Protein AF-A0A8T4Y3Z1-F1 (afdb_monomer_lite)

Foldseek 3Di:
DVVVVLLVVLVVVLVVCVVVVHDDDDDPCVCVLVVCPPVDDVVNVVVVPDPVVVSVVSNVVVNVVVD

pLDDT: mean 91.28, std 5.22, range [61.16, 96.5]

Radius of gyration: 13.91 Å; chains: 1; bounding box: 32×18×34 Å

Secondary structure (DSSP, 8-state):
-HHHHHHHHHHHHHHHHHHTT--------TTHHHHHTTS-HHHHHHHHH--HHHHHHHHHHHHHHH-

Sequence (67 aa):
MINAILHRVSKRIVSLALVSNSYIALGDLTGIRRRVNGRGKRLNRIVNNMPYYRLTKMIEYKAMHSG

Structure (mmCIF, N/CA/C/O backbone):
data_AF-A0A8T4Y3Z1-F1
#
_entry.id   AF-A0A8T4Y3Z1-F1
#
loop_
_atom_site.group_PDB
_atom_site.id
_atom_site.type_symbol
_atom_site.label_atom_id
_atom_site.label_alt_id
_atom_site.label_comp_id
_atom_site.label_asym_id
_atom_site.label_entity_id
_atom_site.label_seq_id
_atom_site.pdbx_PDB_ins_code
_atom_site.Cartn_x
_atom_site.Cartn_y
_atom_site.Cartn_z
_atom_site.occupancy
_atom_site.B_iso_or_equiv
_atom_site.auth_seq_id
_atom_site.auth_comp_id
_atom_site.auth_asym_id
_atom_site.auth_atom_id
_atom_site.pdbx_PDB_model_num
ATOM 1 N N . MET A 1 1 ? 9.637 -4.381 12.6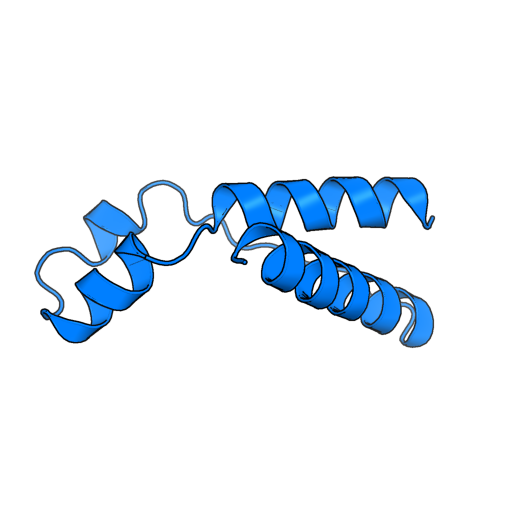03 1.00 75.62 1 MET A N 1
ATOM 2 C CA . MET A 1 1 ? 8.827 -5.512 12.084 1.00 75.62 1 MET A CA 1
ATOM 3 C C . MET A 1 1 ? 7.834 -5.103 10.985 1.00 75.62 1 MET A C 1
ATOM 5 O O . MET A 1 1 ? 7.935 -5.625 9.883 1.00 75.62 1 MET A O 1
ATOM 9 N N . ILE A 1 2 ? 6.930 -4.139 11.220 1.00 84.50 2 ILE A N 1
ATOM 10 C CA . ILE A 1 2 ? 5.902 -3.714 10.237 1.00 84.50 2 ILE A CA 1
ATOM 11 C C . ILE A 1 2 ? 6.507 -3.175 8.928 1.00 84.50 2 ILE A C 1
ATOM 13 O O . ILE A 1 2 ? 6.094 -3.596 7.853 1.00 84.50 2 ILE A O 1
ATOM 17 N N . ASN A 1 3 ? 7.536 -2.322 8.993 1.00 88.56 3 ASN A N 1
ATOM 18 C CA . ASN A 1 3 ? 8.178 -1.771 7.790 1.00 88.56 3 ASN A CA 1
ATOM 19 C C . ASN A 1 3 ? 8.789 -2.858 6.888 1.00 88.56 3 ASN A C 1
ATOM 21 O O . ASN A 1 3 ? 8.706 -2.757 5.671 1.00 88.56 3 ASN A O 1
ATOM 25 N N . ALA A 1 4 ? 9.341 -3.931 7.465 1.00 93.88 4 ALA A N 1
ATOM 26 C CA . ALA A 1 4 ? 9.873 -5.055 6.695 1.00 93.88 4 ALA A CA 1
ATOM 27 C C . ALA A 1 4 ? 8.757 -5.835 5.977 1.00 93.88 4 ALA A C 1
ATOM 29 O O . ALA A 1 4 ? 8.935 -6.289 4.847 1.00 93.88 4 ALA A O 1
ATOM 30 N N . ILE A 1 5 ? 7.583 -5.966 6.606 1.00 93.69 5 ILE A N 1
ATOM 31 C CA . ILE A 1 5 ? 6.398 -6.555 5.969 1.00 93.69 5 ILE A CA 1
ATOM 32 C C . ILE A 1 5 ? 5.939 -5.665 4.813 1.00 93.69 5 ILE A C 1
ATOM 34 O O . ILE A 1 5 ? 5.806 -6.159 3.697 1.00 93.69 5 ILE A O 1
ATOM 38 N N . LEU A 1 6 ? 5.791 -4.356 5.039 1.00 94.00 6 LEU A N 1
ATOM 39 C CA . LEU A 1 6 ? 5.421 -3.406 3.985 1.00 94.00 6 LEU A CA 1
ATOM 40 C C . LEU A 1 6 ? 6.417 -3.416 2.831 1.00 94.00 6 LEU A C 1
ATOM 42 O O . LEU A 1 6 ? 6.013 -3.418 1.671 1.00 94.00 6 LEU A O 1
ATOM 46 N N . HIS A 1 7 ? 7.711 -3.504 3.132 1.00 93.94 7 HIS A N 1
ATOM 47 C CA . HIS A 1 7 ? 8.753 -3.605 2.125 1.00 93.94 7 HIS A CA 1
ATOM 48 C C . HIS A 1 7 ? 8.601 -4.872 1.267 1.00 93.94 7 HIS A C 1
ATOM 50 O O . HIS A 1 7 ? 8.661 -4.785 0.040 1.00 93.94 7 HIS A O 1
ATOM 56 N N . ARG A 1 8 ? 8.368 -6.039 1.880 1.00 96.19 8 ARG A N 1
ATOM 57 C CA . ARG A 1 8 ? 8.174 -7.303 1.147 1.00 96.19 8 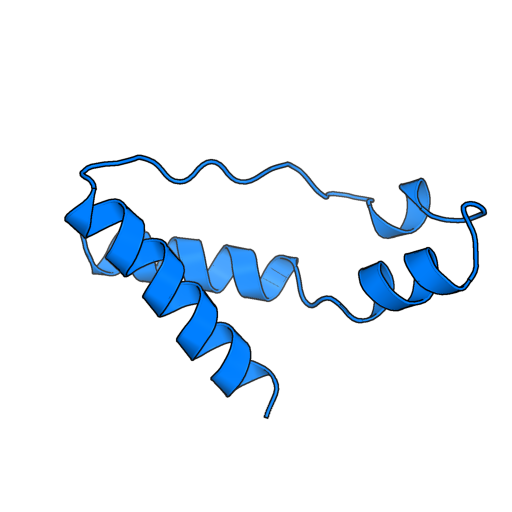ARG A CA 1
ATOM 58 C C . ARG A 1 8 ? 6.894 -7.294 0.311 1.00 96.19 8 ARG A C 1
ATOM 60 O O . ARG A 1 8 ? 6.949 -7.636 -0.866 1.00 96.19 8 ARG A O 1
ATOM 67 N N . VAL A 1 9 ? 5.778 -6.848 0.891 1.00 95.06 9 VAL A N 1
ATOM 68 C CA . VAL A 1 9 ? 4.474 -6.786 0.210 1.00 95.06 9 VAL A CA 1
ATOM 69 C C . VAL A 1 9 ? 4.520 -5.814 -0.968 1.00 95.06 9 VAL A C 1
ATOM 71 O O . VAL A 1 9 ? 4.205 -6.210 -2.085 1.00 95.06 9 VAL A O 1
ATOM 74 N N . SER A 1 10 ? 4.994 -4.581 -0.759 1.00 95.50 10 SER A N 1
ATOM 75 C CA . SER A 1 10 ? 5.130 -3.588 -1.839 1.00 95.50 10 SER A CA 1
ATOM 76 C C . SER A 1 10 ? 6.026 -4.083 -2.976 1.00 95.50 10 SER A C 1
ATOM 78 O O . SER A 1 10 ? 5.652 -3.962 -4.137 1.00 95.50 10 SER A O 1
ATOM 80 N N . LYS A 1 11 ? 7.174 -4.709 -2.660 1.00 95.62 11 LYS A N 1
ATOM 81 C CA . LYS A 1 11 ? 8.074 -5.276 -3.681 1.00 95.62 11 LYS A CA 1
ATOM 82 C C . LYS A 1 11 ? 7.379 -6.375 -4.484 1.00 95.62 11 LYS A C 1
ATOM 84 O O . LYS A 1 11 ? 7.534 -6.424 -5.697 1.00 95.62 11 LYS A O 1
ATOM 89 N N . ARG A 1 12 ? 6.624 -7.251 -3.815 1.00 96.50 12 ARG A N 1
ATOM 90 C CA . ARG A 1 12 ? 5.923 -8.358 -4.473 1.00 96.50 12 ARG A CA 1
ATOM 91 C C . ARG A 1 12 ? 4.815 -7.863 -5.400 1.00 96.50 12 ARG A C 1
ATOM 93 O O . ARG A 1 12 ? 4.702 -8.399 -6.493 1.00 96.50 12 ARG A O 1
ATOM 100 N N . ILE A 1 13 ? 4.048 -6.850 -4.987 1.00 95.00 13 ILE A N 1
ATOM 101 C CA . ILE A 1 13 ? 2.991 -6.243 -5.813 1.00 95.00 13 ILE A CA 1
ATOM 102 C C . ILE A 1 13 ? 3.591 -5.645 -7.092 1.00 95.00 13 ILE A C 1
ATOM 104 O O . ILE A 1 13 ? 3.147 -5.988 -8.182 1.00 95.00 13 ILE A O 1
ATOM 108 N N . VAL A 1 14 ? 4.63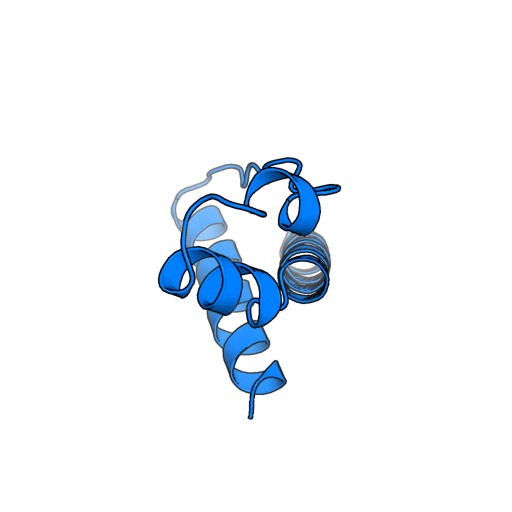4 -4.816 -6.964 1.00 95.56 14 VAL A N 1
ATOM 109 C CA . VAL A 1 14 ? 5.296 -4.185 -8.121 1.00 95.56 14 VAL A CA 1
ATOM 110 C C . VAL A 1 14 ? 5.938 -5.231 -9.031 1.00 95.56 14 VAL A C 1
ATOM 112 O O . VAL A 1 14 ? 5.734 -5.205 -10.237 1.00 95.56 14 VAL A O 1
ATOM 115 N N . SER A 1 15 ? 6.651 -6.204 -8.461 1.00 95.56 15 SER A N 1
ATOM 116 C CA . SER 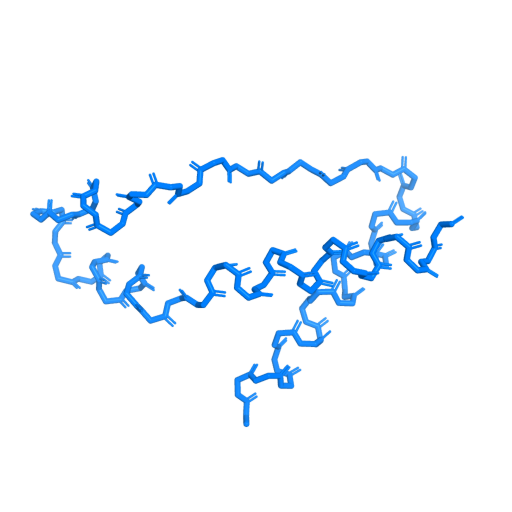A 1 15 ? 7.274 -7.279 -9.239 1.00 95.56 15 SER A CA 1
ATOM 117 C C . SER A 1 15 ? 6.251 -8.117 -10.004 1.00 95.56 15 SER A C 1
ATOM 119 O O . SER A 1 15 ? 6.531 -8.505 -11.132 1.00 95.56 15 SER A O 1
ATOM 121 N N . LEU A 1 16 ? 5.086 -8.399 -9.412 1.00 95.88 16 LEU A N 1
ATOM 122 C CA . LEU A 1 16 ? 4.025 -9.134 -10.095 1.00 95.88 16 LEU A CA 1
ATOM 123 C C . LEU A 1 16 ? 3.483 -8.329 -11.278 1.00 95.88 16 LEU A C 1
ATOM 125 O O . LEU A 1 16 ? 3.369 -8.885 -12.362 1.00 95.88 16 LEU A O 1
ATOM 129 N N . ALA A 1 17 ? 3.220 -7.035 -11.077 1.00 95.25 17 ALA A N 1
ATOM 130 C CA . ALA A 1 17 ? 2.729 -6.144 -12.124 1.00 95.25 17 ALA A CA 1
ATOM 131 C C . ALA A 1 17 ? 3.714 -6.011 -13.299 1.00 95.25 17 ALA A C 1
ATOM 133 O O . ALA A 1 17 ? 3.288 -6.021 -14.448 1.00 95.25 17 ALA A O 1
ATOM 134 N N . LEU A 1 18 ? 5.023 -5.955 -13.023 1.00 93.94 18 LEU A N 1
ATOM 135 C CA . LEU A 1 18 ? 6.060 -5.938 -14.060 1.00 93.94 18 LEU A CA 1
ATOM 136 C C . LEU A 1 18 ? 6.086 -7.243 -14.863 1.00 93.94 18 LEU A C 1
ATOM 138 O O . LEU A 1 18 ? 6.093 -7.210 -16.089 1.00 93.94 18 LEU A O 1
ATOM 142 N N . VAL A 1 19 ? 6.059 -8.394 -14.181 1.00 95.62 19 VAL A N 1
ATOM 143 C CA . VAL A 1 19 ? 6.070 -9.714 -14.839 1.00 95.62 19 VAL A CA 1
ATOM 144 C C . VAL A 1 19 ? 4.806 -9.937 -15.669 1.00 95.62 19 VAL A C 1
ATOM 146 O O . VAL A 1 19 ? 4.875 -10.544 -16.733 1.00 95.62 19 VAL A O 1
ATOM 149 N N . SER A 1 20 ? 3.656 -9.448 -15.203 1.00 95.38 20 SER A N 1
ATOM 150 C CA . SER A 1 20 ? 2.381 -9.580 -15.909 1.00 95.38 20 SER A CA 1
ATOM 151 C C . SER A 1 20 ? 2.089 -8.436 -16.886 1.00 95.38 20 SER A C 1
ATOM 153 O O . SER A 1 20 ? 0.994 -8.405 -17.445 1.00 95.38 20 SER A O 1
ATOM 155 N N . ASN A 1 21 ? 3.015 -7.484 -17.064 1.00 92.69 21 ASN A N 1
ATOM 156 C CA . ASN A 1 21 ? 2.824 -6.261 -17.853 1.00 92.69 21 ASN A CA 1
ATOM 157 C C . ASN A 1 21 ? 1.475 -5.568 -17.560 1.00 92.69 21 ASN A C 1
ATOM 159 O O . ASN A 1 21 ? 0.674 -5.293 -18.453 1.00 92.69 21 ASN A O 1
ATOM 163 N N . SER A 1 22 ? 1.169 -5.387 -16.275 1.00 93.62 22 SER A N 1
ATOM 164 C CA . SER A 1 22 ? -0.127 -4.906 -15.789 1.00 93.62 22 SER A CA 1
ATOM 165 C C . SER A 1 22 ? -0.002 -3.601 -15.008 1.00 93.62 22 SER A C 1
ATOM 167 O O . SER A 1 22 ? 1.039 -3.290 -14.432 1.00 93.62 22 SER A O 1
ATOM 169 N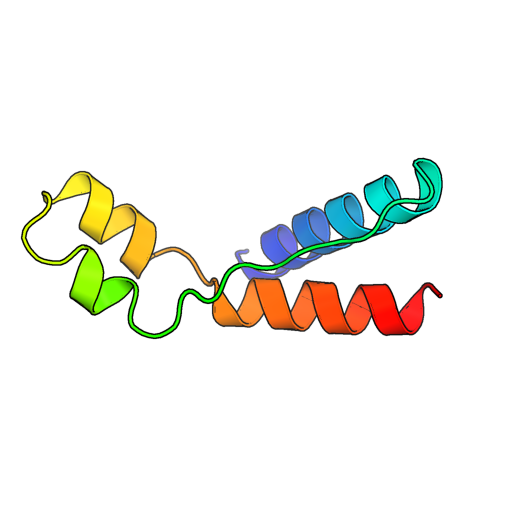 N . TYR A 1 23 ? -1.107 -2.864 -14.919 1.00 92.06 23 TYR A N 1
ATOM 170 C CA . TYR A 1 23 ? -1.194 -1.639 -14.128 1.00 92.06 23 TYR A CA 1
ATOM 171 C C . TYR A 1 23 ? -1.658 -1.919 -12.697 1.00 92.06 23 TYR A C 1
ATOM 173 O O . TYR A 1 23 ? -2.453 -2.826 -12.444 1.00 92.06 23 TYR A O 1
ATOM 181 N N . ILE A 1 24 ? -1.193 -1.103 -11.750 1.00 92.38 24 ILE A N 1
ATOM 182 C CA . ILE A 1 24 ? -1.624 -1.159 -10.350 1.00 92.38 24 ILE A CA 1
ATOM 183 C C . ILE A 1 24 ? -2.655 -0.054 -10.117 1.00 92.38 24 ILE A C 1
ATOM 185 O O . ILE A 1 24 ? -2.316 1.126 -10.134 1.00 92.38 24 ILE A O 1
ATOM 189 N N . ALA A 1 25 ? -3.905 -0.434 -9.853 1.00 93.19 25 ALA A N 1
ATOM 190 C CA . ALA A 1 25 ? -4.956 0.494 -9.447 1.00 93.19 25 ALA A CA 1
ATOM 191 C C . ALA A 1 25 ? -5.102 0.498 -7.917 1.00 93.19 25 ALA A C 1
ATOM 193 O O . ALA A 1 25 ? -5.334 -0.546 -7.303 1.00 93.19 25 ALA A O 1
ATOM 194 N N . LEU A 1 26 ? -4.977 1.672 -7.292 1.00 91.00 26 LEU A N 1
ATOM 195 C CA . LEU A 1 26 ? -5.191 1.854 -5.855 1.00 91.00 26 LEU A CA 1
ATOM 196 C C . LEU A 1 26 ? -6.532 2.545 -5.609 1.00 91.00 26 LEU A C 1
ATOM 198 O O . LEU A 1 26 ? -6.831 3.573 -6.206 1.00 91.00 26 LEU A O 1
ATOM 202 N N . GLY A 1 27 ? -7.336 1.983 -4.707 1.00 88.50 27 GLY A N 1
ATOM 203 C CA . GLY A 1 27 ? -8.601 2.593 -4.305 1.00 88.50 27 GLY A CA 1
ATOM 204 C C . GLY A 1 27 ? -8.398 3.810 -3.399 1.00 88.50 27 GLY A C 1
ATOM 205 O O . GLY A 1 27 ? -7.476 3.847 -2.578 1.00 88.50 27 GLY A O 1
ATOM 206 N N . ASP A 1 28 ? -9.300 4.787 -3.480 1.00 86.81 28 ASP A N 1
ATOM 207 C CA . ASP A 1 28 ? -9.333 5.873 -2.503 1.00 86.81 28 ASP A CA 1
ATOM 208 C C . ASP A 1 28 ? -9.917 5.377 -1.169 1.00 86.81 28 ASP A C 1
ATOM 210 O O . ASP A 1 28 ? -11.126 5.180 -1.011 1.00 86.81 28 ASP A O 1
ATOM 214 N N . LEU A 1 29 ? -9.040 5.181 -0.182 1.00 84.75 29 LEU A N 1
ATOM 215 C CA . LEU A 1 29 ? -9.430 4.839 1.189 1.00 84.75 29 LEU A CA 1
ATOM 216 C C . LEU A 1 29 ? -9.452 6.058 2.117 1.00 84.75 29 LEU A C 1
ATOM 218 O O . LEU A 1 29 ? -9.460 5.905 3.346 1.00 84.75 29 LEU A O 1
ATOM 222 N N . THR A 1 30 ? -9.487 7.276 1.577 1.00 87.06 30 THR A N 1
ATOM 223 C CA . THR A 1 30 ? -9.609 8.485 2.390 1.00 87.06 30 THR A CA 1
ATOM 224 C C . THR A 1 30 ? -10.874 8.418 3.245 1.00 87.06 30 THR A C 1
ATOM 226 O O . THR A 1 30 ? -11.995 8.201 2.778 1.00 87.06 30 THR A O 1
ATOM 229 N N . GLY A 1 31 ? -10.695 8.548 4.561 1.00 88.69 31 GLY A N 1
ATOM 230 C CA . GLY A 1 31 ? -11.790 8.452 5.526 1.00 88.69 31 GLY A CA 1
ATOM 231 C C . GLY A 1 31 ? -12.308 7.034 5.795 1.00 88.69 31 GLY A C 1
ATOM 232 O O . GLY A 1 31 ? -13.331 6.911 6.467 1.00 88.69 31 GLY A O 1
ATOM 233 N N . ILE A 1 32 ? -11.626 5.968 5.350 1.00 89.12 32 ILE A N 1
ATOM 234 C CA . ILE A 1 32 ? -12.075 4.575 5.549 1.00 89.12 32 ILE A CA 1
ATOM 235 C C . ILE A 1 32 ? -12.365 4.240 7.018 1.00 89.12 32 ILE A C 1
ATOM 237 O O . ILE A 1 32 ? -13.358 3.583 7.306 1.00 89.12 32 ILE A O 1
ATOM 241 N N . ARG A 1 33 ? -11.574 4.774 7.959 1.00 88.56 33 ARG A N 1
ATOM 242 C CA . ARG A 1 33 ? -11.787 4.604 9.409 1.00 88.56 33 ARG A CA 1
ATOM 243 C C . ARG A 1 33 ? -13.158 5.107 9.868 1.00 88.56 33 ARG A C 1
ATOM 245 O O . ARG A 1 33 ? -13.792 4.462 10.694 1.00 88.56 33 ARG A O 1
ATOM 252 N N . ARG A 1 34 ? -13.634 6.225 9.303 1.00 90.19 34 ARG A N 1
ATOM 253 C CA . ARG A 1 34 ? -14.982 6.754 9.569 1.00 90.19 34 ARG A CA 1
ATOM 254 C C . ARG A 1 34 ? -16.051 5.888 8.910 1.00 90.19 34 ARG A C 1
ATOM 256 O O . ARG A 1 34 ? -17.044 5.578 9.551 1.00 90.19 34 ARG A O 1
ATOM 263 N N . ARG A 1 35 ? -15.818 5.446 7.667 1.00 89.75 35 ARG A N 1
ATOM 264 C CA . ARG A 1 35 ? -16.771 4.617 6.902 1.00 89.75 35 ARG A CA 1
ATOM 265 C C . ARG A 1 35 ? -17.030 3.252 7.543 1.00 89.75 35 ARG A C 1
ATOM 267 O O . ARG A 1 35 ? -18.123 2.716 7.394 1.00 89.75 35 ARG A O 1
ATOM 274 N N . VAL A 1 36 ? -16.034 2.675 8.218 1.00 90.69 36 VAL A N 1
ATOM 275 C CA . VAL A 1 36 ? -16.195 1.385 8.910 1.00 90.69 36 VAL A CA 1
ATOM 276 C C . VAL A 1 36 ? -16.694 1.518 10.341 1.00 90.69 36 VAL A C 1
ATOM 278 O O . VAL A 1 36 ? -17.110 0.516 10.917 1.00 90.69 36 VAL A O 1
ATOM 281 N N . ASN A 1 37 ? -16.706 2.729 10.904 1.00 89.50 37 ASN A N 1
ATOM 282 C CA . ASN A 1 37 ? -17.202 2.938 12.254 1.00 89.50 37 ASN A CA 1
ATOM 283 C C . ASN A 1 37 ? -18.656 2.440 12.371 1.00 89.50 37 ASN A C 1
ATOM 285 O O . ASN A 1 37 ? -19.463 2.633 11.467 1.00 89.50 37 ASN A O 1
ATOM 289 N N . GLY A 1 38 ? -18.970 1.732 13.455 1.00 87.06 38 GLY A N 1
ATOM 290 C CA . GLY A 1 38 ? -20.270 1.073 13.636 1.00 87.06 38 GLY A CA 1
ATOM 291 C C . GLY A 1 38 ? -20.481 -0.242 12.866 1.00 87.06 38 GLY A C 1
ATOM 292 O O . GLY A 1 38 ? -21.428 -0.955 13.171 1.00 87.06 38 GLY A O 1
ATOM 293 N N . ARG A 1 39 ? -19.585 -0.653 11.953 1.00 90.25 39 ARG A N 1
ATOM 294 C CA . ARG A 1 39 ? -19.709 -1.919 11.187 1.00 90.25 39 ARG A CA 1
ATOM 295 C C . ARG A 1 39 ? -19.125 -3.154 11.896 1.00 90.25 39 ARG A C 1
ATOM 297 O O . ARG A 1 39 ? -18.893 -4.187 11.274 1.00 90.25 39 ARG A O 1
ATOM 304 N N . GLY A 1 40 ? -18.868 -3.050 13.200 1.00 94.06 40 GLY A N 1
ATOM 305 C CA . GLY A 1 40 ? -18.411 -4.151 14.052 1.00 94.06 40 GLY A CA 1
ATOM 306 C C . GLY A 1 40 ? -16.938 -4.080 14.481 1.00 94.06 40 GLY A C 1
ATOM 307 O O . GLY A 1 40 ? -16.052 -3.608 13.764 1.00 94.06 40 GLY A O 1
ATOM 308 N N . LYS A 1 41 ? -16.661 -4.607 15.684 1.00 93.56 41 LYS A N 1
ATOM 309 C CA . LYS A 1 41 ? -15.348 -4.514 16.357 1.00 93.56 41 LYS A CA 1
ATOM 310 C C . LYS A 1 41 ? -14.201 -5.120 15.538 1.00 93.56 41 LYS A C 1
ATOM 312 O O . LYS A 1 41 ? -13.107 -4.558 15.499 1.00 93.56 41 LYS A O 1
ATOM 317 N N . ARG A 1 42 ? -14.443 -6.253 14.864 1.00 94.12 42 ARG A N 1
ATOM 318 C CA . ARG A 1 42 ? -13.422 -6.957 14.068 1.00 94.12 42 ARG A CA 1
ATOM 319 C C . ARG A 1 42 ? -12.950 -6.117 12.882 1.00 94.12 42 ARG A C 1
ATOM 321 O O . ARG A 1 42 ? -11.744 -5.965 12.705 1.00 94.12 42 ARG A O 1
ATOM 328 N N . LEU A 1 43 ? -13.882 -5.557 12.109 1.00 92.50 43 LEU A N 1
ATOM 329 C CA . LEU A 1 43 ? -13.561 -4.729 10.947 1.00 92.50 43 LEU A CA 1
ATOM 330 C C . LEU A 1 43 ? -12.851 -3.439 11.372 1.00 92.50 43 LEU A C 1
ATOM 332 O O . LEU A 1 43 ? -11.811 -3.100 10.808 1.00 92.50 43 LEU A O 1
ATOM 336 N N . ASN A 1 44 ? -13.342 -2.791 12.432 1.00 92.38 44 ASN A N 1
ATOM 337 C CA . ASN A 1 44 ? -12.699 -1.608 13.004 1.00 92.38 44 ASN A CA 1
ATOM 338 C C . ASN A 1 44 ? -11.241 -1.882 13.379 1.00 92.38 44 ASN A C 1
ATOM 340 O O . ASN A 1 44 ? -10.362 -1.090 13.049 1.00 92.38 44 ASN A O 1
ATOM 344 N N . ARG A 1 45 ? -10.954 -3.019 14.024 1.00 93.00 45 ARG A N 1
ATOM 345 C CA . ARG A 1 45 ? -9.582 -3.391 14.394 1.00 93.00 45 ARG A CA 1
ATOM 346 C C . ARG A 1 45 ? -8.685 -3.591 13.170 1.00 93.00 45 ARG A C 1
ATOM 348 O O . ARG A 1 45 ? -7.550 -3.127 13.182 1.00 93.00 45 ARG A O 1
ATOM 355 N N . ILE A 1 46 ? -9.184 -4.246 12.119 1.00 91.88 46 ILE A N 1
ATOM 356 C CA . ILE A 1 46 ? -8.424 -4.471 10.877 1.00 91.88 46 ILE A CA 1
ATOM 357 C C . ILE A 1 46 ? -8.052 -3.131 10.236 1.00 91.88 46 ILE A C 1
ATOM 359 O O . ILE A 1 46 ? -6.877 -2.878 9.979 1.00 91.88 46 ILE A O 1
ATOM 363 N N . VAL A 1 47 ? -9.033 -2.251 10.033 1.00 91.44 47 VAL A N 1
ATOM 364 C CA . VAL A 1 47 ? -8.820 -0.963 9.355 1.00 91.44 47 VAL A CA 1
ATOM 365 C C . VAL A 1 47 ? -7.958 -0.012 10.183 1.00 91.44 47 VAL A C 1
ATOM 367 O O . VAL A 1 47 ? -7.131 0.709 9.628 1.00 91.44 47 VAL A O 1
ATOM 370 N N . ASN A 1 48 ? -8.109 -0.010 11.509 1.00 89.31 48 ASN A N 1
ATOM 371 C CA . ASN A 1 48 ? -7.293 0.843 12.371 1.00 89.31 48 ASN A CA 1
ATOM 372 C C . ASN A 1 48 ? -5.830 0.386 12.433 1.00 89.31 48 ASN A C 1
ATOM 374 O O . ASN A 1 48 ? -4.940 1.237 12.440 1.00 89.31 48 ASN A O 1
ATOM 378 N N . ASN A 1 49 ? -5.578 -0.926 12.404 1.00 90.12 49 ASN A N 1
ATOM 379 C CA . ASN A 1 49 ? -4.222 -1.478 12.451 1.00 90.12 49 ASN A CA 1
ATOM 380 C C . ASN A 1 49 ? -3.530 -1.524 11.082 1.00 90.12 49 ASN A C 1
ATOM 382 O O . ASN A 1 49 ? -2.309 -1.666 11.026 1.00 90.12 49 ASN A O 1
ATOM 386 N N . MET A 1 50 ? -4.274 -1.422 9.977 1.00 89.19 50 MET A N 1
ATOM 387 C CA . MET A 1 50 ? -3.700 -1.463 8.636 1.00 89.19 50 MET A CA 1
ATOM 388 C C . MET A 1 50 ? -2.992 -0.136 8.299 1.00 89.19 50 MET A C 1
ATOM 390 O O . MET A 1 50 ? -3.637 0.914 8.229 1.00 89.19 50 MET A O 1
ATOM 394 N N . PRO A 1 51 ? -1.677 -0.146 8.011 1.00 91.12 51 PRO A N 1
ATOM 395 C CA . PRO A 1 51 ? -0.921 1.056 7.657 1.00 91.12 51 PRO A CA 1
ATOM 396 C C . PRO A 1 51 ? -1.088 1.406 6.165 1.00 91.12 51 PRO A C 1
ATOM 398 O O . PRO A 1 51 ? -0.108 1.465 5.421 1.00 91.12 51 PRO A O 1
ATOM 401 N N . TYR A 1 52 ? -2.330 1.629 5.721 1.00 89.56 52 TYR A N 1
ATOM 402 C CA . TYR A 1 52 ? -2.669 1.793 4.301 1.00 89.56 52 TYR A CA 1
ATOM 403 C C . TYR A 1 52 ? -1.860 2.895 3.608 1.00 89.56 52 TYR A C 1
ATOM 405 O O . TYR A 1 52 ? -1.180 2.627 2.627 1.00 89.56 52 TYR A O 1
ATOM 413 N N . TYR A 1 53 ? -1.847 4.103 4.180 1.00 90.00 53 TYR A N 1
ATOM 414 C CA . TYR A 1 53 ? -1.126 5.245 3.612 1.00 90.00 53 TYR A CA 1
ATOM 415 C C . TYR A 1 53 ? 0.359 4.942 3.352 1.00 90.00 53 TYR A C 1
ATOM 417 O O . TYR A 1 53 ? 0.891 5.255 2.290 1.00 90.00 53 TYR A O 1
ATOM 425 N N . ARG A 1 54 ? 1.029 4.275 4.304 1.00 92.56 54 ARG A N 1
ATOM 426 C CA . ARG A 1 54 ? 2.441 3.897 4.152 1.00 92.56 54 ARG A CA 1
ATOM 427 C C . ARG A 1 54 ? 2.627 2.825 3.083 1.00 92.56 54 ARG A C 1
ATOM 429 O O . ARG A 1 54 ? 3.590 2.900 2.329 1.00 92.56 54 ARG A O 1
ATOM 436 N N . LEU A 1 55 ? 1.728 1.841 3.015 1.00 93.50 55 LEU A N 1
ATOM 437 C CA . LEU A 1 55 ? 1.774 0.808 1.980 1.00 93.50 55 LEU A CA 1
ATOM 438 C C . LEU A 1 55 ? 1.641 1.428 0.584 1.00 93.50 55 LEU A C 1
ATOM 440 O O . LEU A 1 55 ? 2.476 1.147 -0.270 1.00 93.50 55 LEU A O 1
ATOM 444 N N . THR A 1 56 ? 0.652 2.304 0.390 1.00 93.06 56 THR A N 1
ATOM 445 C CA . THR A 1 56 ? 0.428 3.048 -0.857 1.00 93.06 56 THR A CA 1
ATOM 446 C C . THR A 1 56 ? 1.676 3.820 -1.270 1.00 93.06 56 THR A C 1
ATOM 448 O O . THR A 1 56 ? 2.185 3.601 -2.365 1.00 93.06 56 THR A O 1
ATOM 451 N N . LYS A 1 57 ? 2.254 4.619 -0.365 1.00 93.56 57 LYS A N 1
ATOM 452 C CA . LYS A 1 57 ? 3.478 5.384 -0.653 1.00 93.56 57 LYS A CA 1
ATOM 453 C C . LYS A 1 57 ? 4.672 4.501 -1.018 1.00 93.56 57 LYS A C 1
ATOM 455 O O . LYS A 1 57 ? 5.448 4.857 -1.898 1.00 93.56 57 LYS A O 1
ATOM 460 N N . MET A 1 58 ? 4.825 3.338 -0.380 1.00 94.81 58 MET A N 1
ATOM 461 C CA . MET A 1 58 ? 5.898 2.398 -0.733 1.00 94.81 58 MET A CA 1
ATOM 462 C C . MET A 1 58 ? 5.676 1.724 -2.089 1.00 94.81 58 MET A C 1
ATOM 464 O O . MET A 1 58 ? 6.656 1.436 -2.773 1.00 94.81 58 MET A O 1
ATOM 468 N N . ILE A 1 59 ? 4.425 1.436 -2.462 1.00 94.62 59 ILE A N 1
ATOM 469 C CA . ILE A 1 59 ? 4.092 0.900 -3.788 1.00 94.62 59 ILE A CA 1
ATOM 470 C C . ILE A 1 59 ? 4.392 1.954 -4.854 1.00 94.62 59 ILE A C 1
ATOM 472 O O . ILE A 1 59 ? 5.117 1.638 -5.790 1.00 94.62 59 ILE A O 1
ATOM 476 N N . GLU A 1 60 ? 3.918 3.191 -4.673 1.00 93.81 60 GLU A N 1
ATOM 477 C CA . GLU A 1 60 ? 4.194 4.323 -5.574 1.00 93.81 60 GLU A CA 1
ATOM 478 C C . GLU A 1 60 ? 5.701 4.509 -5.782 1.00 93.81 60 GLU A C 1
ATOM 480 O O . GLU A 1 60 ? 6.181 4.451 -6.910 1.00 93.81 60 GLU A O 1
ATOM 485 N N . TYR A 1 61 ? 6.463 4.631 -4.688 1.00 95.00 61 TYR A N 1
ATOM 486 C CA . TYR A 1 61 ? 7.916 4.800 -4.740 1.00 95.00 61 TYR A CA 1
ATOM 487 C C . TYR A 1 61 ? 8.612 3.677 -5.522 1.00 95.00 61 TYR A C 1
ATOM 489 O O . TYR A 1 61 ? 9.472 3.935 -6.360 1.00 95.00 61 TYR A O 1
ATOM 497 N N . LYS A 1 62 ? 8.240 2.417 -5.271 1.00 94.12 62 LYS A N 1
ATOM 498 C CA . LYS A 1 62 ? 8.869 1.271 -5.940 1.00 94.12 62 LYS A CA 1
ATOM 499 C C . LYS A 1 62 ? 8.451 1.125 -7.391 1.00 94.12 62 LYS A C 1
ATOM 501 O O . LYS A 1 62 ? 9.282 0.712 -8.191 1.00 94.12 62 LYS A O 1
ATOM 506 N N . ALA A 1 63 ? 7.200 1.433 -7.716 1.00 93.19 63 ALA A N 1
ATOM 507 C CA . ALA A 1 63 ? 6.723 1.431 -9.090 1.00 93.19 63 ALA A CA 1
ATOM 508 C C . ALA A 1 63 ? 7.475 2.485 -9.912 1.00 93.19 63 ALA A C 1
ATOM 510 O O . ALA A 1 63 ? 8.007 2.150 -10.960 1.00 93.19 63 ALA A O 1
ATOM 511 N N . MET A 1 64 ? 7.623 3.704 -9.379 1.00 91.88 64 MET A N 1
ATOM 512 C CA . MET A 1 64 ? 8.395 4.777 -10.021 1.00 91.88 64 MET A CA 1
ATOM 513 C C . MET A 1 64 ? 9.887 4.462 -10.171 1.00 91.88 64 MET A C 1
ATOM 515 O O . MET A 1 64 ? 10.527 4.998 -11.059 1.00 91.88 64 MET A O 1
ATOM 519 N N . HIS A 1 65 ? 10.460 3.648 -9.282 1.00 90.25 65 HIS A N 1
ATOM 520 C CA . HIS A 1 65 ? 11.877 3.282 -9.345 1.00 90.25 65 HIS A CA 1
ATOM 521 C C . HIS A 1 65 ? 12.158 2.045 -10.217 1.00 90.25 65 HIS A C 1
ATOM 523 O O . HIS A 1 65 ? 13.314 1.781 -10.529 1.00 90.25 65 HIS A O 1
ATOM 529 N N . SE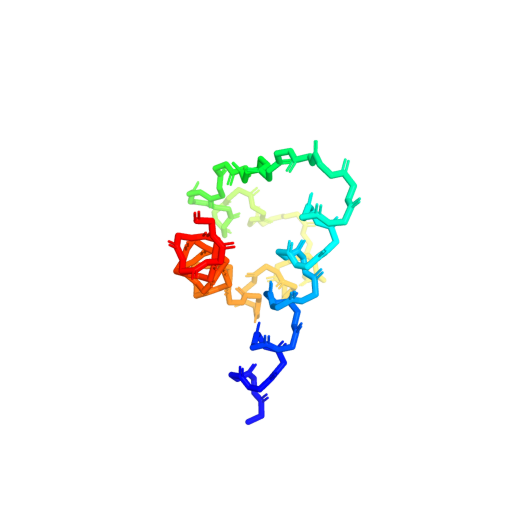R A 1 66 ? 11.136 1.245 -10.543 1.00 81.12 66 SER A N 1
ATOM 530 C CA . SER A 1 66 ? 11.303 -0.018 -11.287 1.00 81.12 66 SER A CA 1
ATOM 531 C C . SER A 1 66 ? 10.832 0.052 -12.742 1.00 81.12 66 SER A C 1
ATOM 533 O O . SER A 1 66 ? 10.980 -0.941 -13.452 1.00 81.12 66 SER A O 1
ATOM 535 N N . GLY A 1 67 ? 10.220 1.166 -13.150 1.00 61.16 67 GLY A N 1
ATOM 536 C CA . GLY A 1 67 ? 9.882 1.487 -14.539 1.00 61.16 67 GLY A CA 1
ATOM 537 C C . GLY A 1 67 ? 10.777 2.602 -15.047 1.00 61.16 67 GLY A C 1
ATOM 538 O O . GLY A 1 67 ? 11.015 2.618 -16.270 1.00 61.16 67 GLY A O 1
#